Protein AF-A0A3D2L2G4-F1 (afdb_monomer)

Structure (mmCIF, N/CA/C/O backbone):
data_AF-A0A3D2L2G4-F1
#
_entry.id   AF-A0A3D2L2G4-F1
#
loop_
_atom_site.group_PDB
_atom_site.id
_atom_site.type_symbol
_atom_site.label_atom_id
_atom_site.label_alt_id
_atom_site.label_comp_id
_atom_site.label_asym_id
_atom_site.label_entity_id
_atom_site.label_seq_id
_atom_site.pdbx_PDB_ins_code
_atom_site.Cartn_x
_atom_site.Cartn_y
_atom_site.Cartn_z
_atom_site.occupancy
_atom_site.B_iso_or_equiv
_atom_site.auth_seq_id
_atom_site.auth_comp_id
_atom_site.auth_asym_id
_atom_site.auth_atom_id
_atom_site.pdbx_PDB_model_num
ATOM 1 N N . MET A 1 1 ? 8.590 -10.191 16.211 1.00 43.44 1 MET A N 1
ATOM 2 C CA . MET A 1 1 ? 7.469 -9.868 15.305 1.00 43.44 1 MET A CA 1
ATOM 3 C C . MET A 1 1 ? 7.040 -8.439 15.563 1.00 43.44 1 MET A C 1
ATOM 5 O O . MET A 1 1 ? 6.507 -8.157 16.625 1.00 43.44 1 MET A O 1
ATOM 9 N N . SER A 1 2 ? 7.385 -7.533 14.654 1.00 49.34 2 SER A N 1
ATOM 10 C CA . SER A 1 2 ? 7.092 -6.104 14.751 1.00 49.34 2 SER A CA 1
ATOM 11 C C . SER A 1 2 ? 5.591 -5.871 14.624 1.00 49.34 2 SER A C 1
ATOM 13 O O . SER A 1 2 ? 4.984 -6.214 13.611 1.00 49.34 2 SER A O 1
ATOM 15 N N . GLN A 1 3 ? 5.019 -5.316 15.688 1.00 57.91 3 GLN A N 1
ATOM 16 C CA . GLN A 1 3 ? 3.626 -4.909 15.777 1.00 57.91 3 GLN A CA 1
ATOM 17 C C . GLN A 1 3 ? 3.290 -4.031 14.576 1.00 57.91 3 GLN A C 1
ATOM 19 O O . GLN A 1 3 ? 4.034 -3.114 14.231 1.00 57.91 3 GLN A O 1
ATOM 24 N N . ASN A 1 4 ? 2.200 -4.358 13.898 1.00 64.00 4 ASN A N 1
ATOM 25 C CA . ASN A 1 4 ? 1.735 -3.627 12.736 1.00 64.00 4 ASN A CA 1
ATOM 26 C C . ASN A 1 4 ? 1.206 -2.265 13.229 1.00 64.00 4 ASN A C 1
ATOM 28 O O . ASN A 1 4 ? 0.026 -2.130 13.524 1.00 64.00 4 ASN A O 1
ATOM 32 N N . SER A 1 5 ? 2.092 -1.277 13.396 1.00 68.50 5 SER A N 1
ATOM 33 C CA . SER A 1 5 ? 1.773 0.043 13.972 1.00 68.50 5 SER A CA 1
ATOM 34 C C . SER A 1 5 ? 0.812 0.881 13.119 1.00 68.50 5 SER A C 1
ATOM 36 O O . SER A 1 5 ? 0.429 1.974 13.521 1.00 68.50 5 SER A O 1
ATOM 38 N N . ALA A 1 6 ? 0.453 0.399 11.928 1.00 77.44 6 ALA A N 1
ATOM 39 C CA . ALA A 1 6 ? -0.454 1.063 11.008 1.00 77.44 6 ALA A CA 1
ATOM 40 C C . ALA A 1 6 ? -1.886 0.550 11.213 1.00 77.44 6 ALA A C 1
ATOM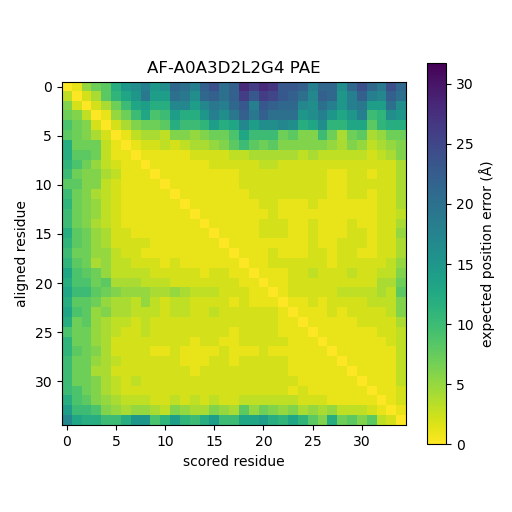 42 O O . ALA A 1 6 ? -2.113 -0.660 11.270 1.00 77.44 6 ALA A O 1
ATOM 43 N N . GLY A 1 7 ? -2.846 1.474 11.276 1.00 87.94 7 GLY A N 1
ATOM 44 C CA . GLY A 1 7 ? -4.268 1.139 11.328 1.00 87.94 7 GLY A CA 1
ATOM 45 C C . GLY A 1 7 ? -4.734 0.328 10.107 1.00 87.94 7 GLY A C 1
ATOM 46 O O . GLY A 1 7 ? -4.051 0.303 9.075 1.00 87.94 7 GLY A O 1
ATOM 47 N N . PRO A 1 8 ? -5.906 -0.329 10.195 1.00 91.75 8 PRO A N 1
ATOM 48 C CA . PRO A 1 8 ? -6.417 -1.222 9.151 1.00 91.75 8 PRO A CA 1
ATOM 49 C C . PRO A 1 8 ? -6.522 -0.553 7.771 1.00 91.75 8 PRO A C 1
ATOM 51 O O . PRO A 1 8 ? -6.267 -1.200 6.755 1.00 91.75 8 PRO A O 1
ATOM 54 N N . GLU A 1 9 ? -6.816 0.746 7.720 1.00 9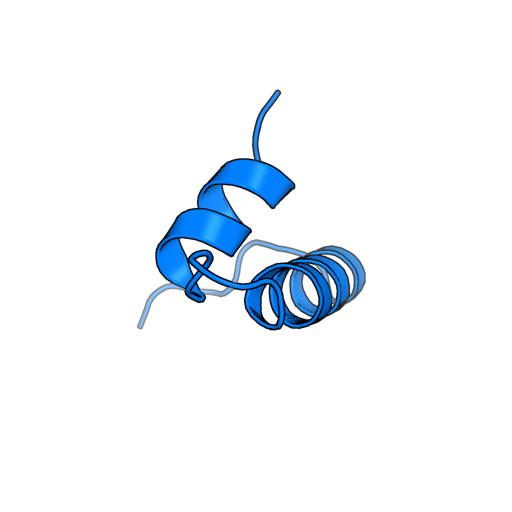2.88 9 GLU A N 1
ATOM 55 C CA . GLU A 1 9 ? -6.901 1.510 6.469 1.00 92.88 9 GLU A CA 1
ATOM 56 C C . GLU A 1 9 ? -5.536 1.682 5.792 1.00 92.88 9 GLU A C 1
ATOM 58 O O . GLU A 1 9 ? -5.427 1.505 4.578 1.00 92.88 9 GLU A O 1
ATOM 63 N N . ILE A 1 10 ? -4.469 1.935 6.559 1.00 93.19 10 ILE A N 1
ATOM 64 C CA . ILE A 1 10 ? -3.112 2.031 6.002 1.00 93.19 10 ILE A CA 1
ATOM 65 C C . ILE A 1 10 ? -2.664 0.672 5.462 1.00 93.19 10 ILE A C 1
ATOM 67 O O . ILE A 1 10 ? -2.023 0.599 4.418 1.00 93.19 10 ILE A O 1
ATOM 71 N N . LEU A 1 11 ? -3.036 -0.425 6.118 1.00 93.44 11 LEU A N 1
ATOM 72 C CA . LEU A 1 11 ? -2.726 -1.766 5.619 1.00 93.44 11 LEU A CA 1
ATOM 73 C C . LEU A 1 11 ? -3.438 -2.065 4.300 1.00 93.44 11 LEU A C 1
ATOM 75 O O . LEU A 1 11 ? -2.810 -2.595 3.384 1.00 93.44 11 LEU A O 1
ATOM 79 N N . ARG A 1 12 ? -4.709 -1.664 4.179 1.00 94.38 12 ARG A N 1
ATOM 80 C CA . ARG A 1 12 ? -5.475 -1.753 2.928 1.00 94.38 12 ARG A CA 1
ATOM 81 C C . ARG A 1 12 ? -4.821 -0.924 1.822 1.00 94.38 12 ARG A C 1
ATOM 83 O O . ARG A 1 12 ? -4.692 -1.395 0.696 1.00 94.38 12 ARG A O 1
ATOM 90 N N . LEU A 1 13 ? -4.367 0.286 2.143 1.00 94.75 13 LEU A N 1
ATOM 91 C CA . LEU A 1 13 ? -3.653 1.146 1.203 1.00 94.75 13 LEU A CA 1
ATOM 92 C C . LEU A 1 13 ? -2.337 0.505 0.739 1.00 94.75 13 LEU A C 1
ATOM 94 O O . LEU A 1 13 ? -2.072 0.455 -0.460 1.00 94.75 13 LEU A O 1
ATOM 98 N N . ILE A 1 14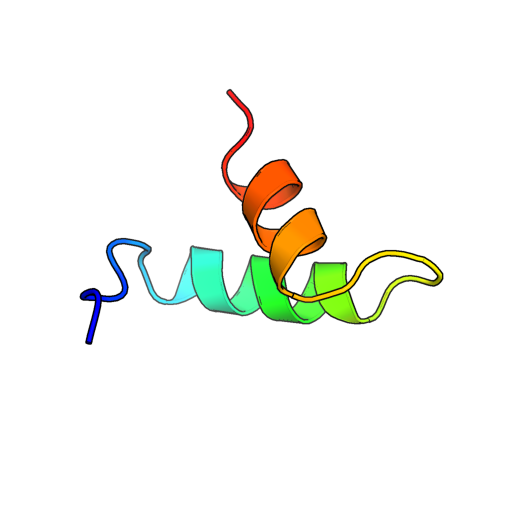 ? -1.540 -0.034 1.665 1.00 95.25 14 ILE A N 1
ATOM 99 C CA . ILE A 1 14 ? -0.294 -0.748 1.345 1.00 95.25 14 ILE A CA 1
ATOM 100 C C . ILE A 1 14 ? -0.581 -1.937 0.428 1.00 95.25 14 ILE A C 1
ATOM 102 O O . ILE A 1 14 ? 0.155 -2.149 -0.535 1.00 95.25 14 ILE A O 1
ATOM 106 N N . GLU A 1 15 ? -1.649 -2.690 0.694 1.00 95.56 15 GLU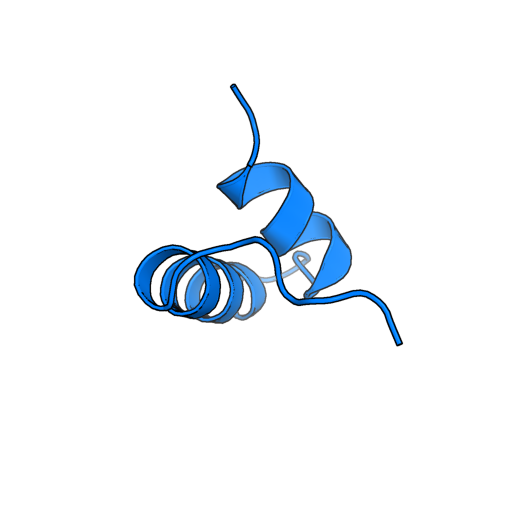 A N 1
ATOM 107 C CA . GLU A 1 15 ? -2.071 -3.807 -0.149 1.00 95.56 15 GLU A CA 1
ATOM 1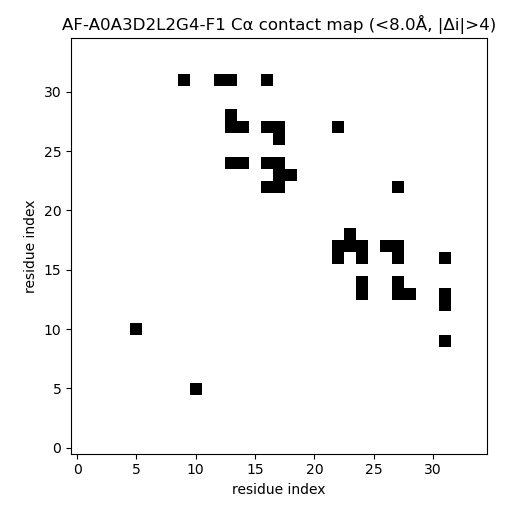08 C C . GLU A 1 15 ? -2.400 -3.335 -1.571 1.00 95.56 15 GLU A C 1
ATOM 110 O O . GLU A 1 15 ? -1.888 -3.899 -2.538 1.00 95.56 15 GLU A O 1
ATOM 115 N N . LEU A 1 16 ? -3.184 -2.264 -1.715 1.00 96.75 16 LEU A N 1
ATOM 116 C CA . LEU A 1 16 ? -3.535 -1.706 -3.022 1.00 96.75 16 LEU A CA 1
ATOM 117 C C . LEU A 1 16 ? -2.301 -1.205 -3.785 1.00 96.75 16 LEU A C 1
ATOM 119 O O . LEU A 1 16 ? -2.138 -1.540 -4.957 1.00 96.75 16 LEU A O 1
ATOM 123 N N . ILE A 1 17 ? -1.399 -0.474 -3.123 1.00 96.88 17 ILE A N 1
ATOM 124 C CA . ILE A 1 17 ? -0.154 0.022 -3.733 1.00 96.88 17 ILE A CA 1
ATOM 125 C C . ILE A 1 17 ? 0.761 -1.144 -4.129 1.00 96.88 17 ILE A C 1
ATOM 127 O O . ILE A 1 17 ? 1.413 -1.087 -5.168 1.00 96.88 17 ILE A O 1
ATOM 131 N N . SER A 1 18 ? 0.785 -2.227 -3.346 1.00 97.12 18 SER A N 1
ATOM 132 C CA . SER A 1 18 ? 1.619 -3.401 -3.636 1.00 97.12 18 SER A CA 1
ATOM 133 C C . SER A 1 18 ? 1.207 -4.185 -4.889 1.00 97.12 18 SER A C 1
ATOM 135 O O . SER A 1 18 ? 1.941 -5.060 -5.341 1.00 97.12 18 SER A O 1
ATOM 137 N N . ARG A 1 19 ? 0.030 -3.886 -5.455 1.00 96.19 19 ARG A N 1
ATOM 138 C CA . ARG A 1 19 ? -0.441 -4.465 -6.723 1.00 96.19 19 ARG A CA 1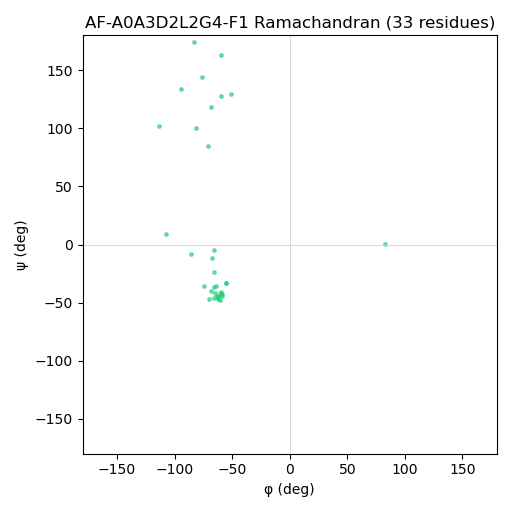
ATOM 139 C C . ARG A 1 19 ? 0.071 -3.700 -7.947 1.00 96.19 19 ARG A C 1
ATOM 1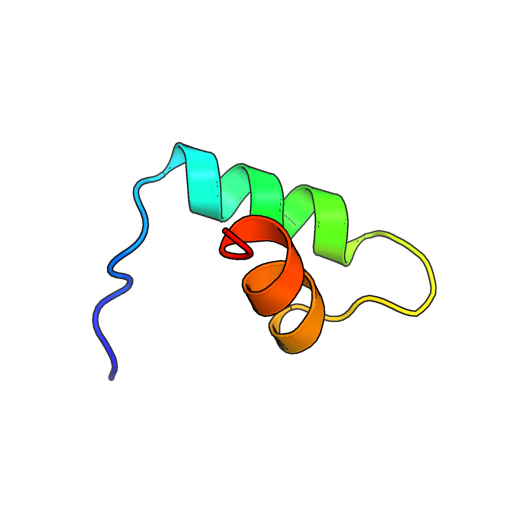41 O O . ARG A 1 19 ? -0.143 -4.151 -9.069 1.00 96.19 19 ARG A O 1
ATOM 148 N N . LEU A 1 20 ? 0.720 -2.551 -7.756 1.00 95.94 20 LEU A N 1
ATOM 149 C CA . LEU A 1 20 ? 1.284 -1.767 -8.850 1.00 95.94 20 LEU A CA 1
ATOM 150 C C . LEU A 1 20 ? 2.587 -2.402 -9.366 1.00 95.94 20 LEU A C 1
ATOM 152 O O . LEU A 1 20 ? 3.381 -2.923 -8.574 1.00 95.94 20 LEU A O 1
ATOM 156 N N . PRO A 1 21 ? 2.854 -2.342 -10.685 1.00 96.81 21 PRO A N 1
ATOM 157 C CA . PRO A 1 21 ? 4.087 -2.880 -11.248 1.00 96.81 21 PRO A CA 1
ATOM 158 C C . PRO A 1 21 ? 5.303 -2.173 -10.634 1.00 96.81 21 PRO A C 1
ATOM 160 O O . PRO A 1 21 ? 5.383 -0.948 -10.613 1.00 96.81 21 PRO A O 1
ATOM 163 N N . GLY A 1 22 ? 6.252 -2.954 -10.112 1.00 94.56 22 GLY A N 1
ATOM 164 C CA . GLY A 1 22 ? 7.473 -2.431 -9.487 1.00 94.56 22 GLY A CA 1
ATOM 165 C C . GLY A 1 22 ? 7.338 -1.996 -8.019 1.00 94.56 22 GLY A C 1
ATOM 166 O O . GLY A 1 22 ? 8.337 -1.591 -7.422 1.00 94.56 22 GLY A O 1
ATOM 167 N N . LEU A 1 23 ? 6.159 -2.118 -7.393 1.00 94.69 23 LEU A N 1
ATOM 168 C CA . LEU A 1 23 ? 5.962 -1.808 -5.972 1.00 94.69 23 LEU A CA 1
ATOM 169 C C . LEU A 1 23 ? 5.619 -3.066 -5.167 1.00 94.69 23 LEU A C 1
ATOM 171 O O . LEU A 1 23 ? 4.491 -3.527 -5.159 1.00 94.69 23 LEU A O 1
ATOM 175 N N . GLY A 1 24 ? 6.597 -3.613 -4.441 1.00 94.38 24 GLY A N 1
ATOM 176 C CA . GLY A 1 24 ? 6.364 -4.697 -3.483 1.00 94.38 24 GLY A CA 1
ATOM 177 C C . GLY A 1 24 ? 5.882 -4.189 -2.114 1.00 94.38 24 GLY A C 1
ATOM 178 O O . GLY A 1 24 ? 5.928 -2.989 -1.843 1.00 94.38 24 GLY A O 1
ATOM 179 N N . PRO A 1 25 ? 5.521 -5.081 -1.172 1.00 93.50 25 PRO A N 1
ATOM 180 C CA . PRO A 1 25 ? 4.989 -4.700 0.146 1.00 93.50 25 PRO A CA 1
ATOM 181 C C . PRO A 1 25 ? 5.900 -3.752 0.941 1.00 93.50 25 PRO A C 1
ATOM 183 O O . PRO A 1 25 ? 5.430 -2.885 1.676 1.00 93.50 25 PRO A O 1
ATOM 186 N N . ARG A 1 26 ? 7.226 -3.895 0.784 1.00 93.62 26 ARG A N 1
ATOM 187 C CA . ARG A 1 26 ? 8.217 -3.017 1.427 1.00 93.62 26 ARG A CA 1
ATOM 188 C C . ARG A 1 26 ? 8.220 -1.600 0.847 1.00 93.62 26 ARG A C 1
ATOM 190 O O . ARG A 1 26 ? 8.233 -0.650 1.625 1.00 93.62 26 ARG A O 1
ATOM 197 N N . SER A 1 27 ? 8.227 -1.444 -0.479 1.00 96.12 27 SER A N 1
ATOM 198 C CA . SER A 1 27 ? 8.209 -0.118 -1.114 1.00 96.12 27 SER A CA 1
ATOM 199 C C . SER A 1 27 ? 6.828 0.531 -1.019 1.00 96.12 27 SER A C 1
ATOM 201 O O . SER A 1 27 ? 6.752 1.720 -0.733 1.00 96.12 27 SER A O 1
ATOM 203 N N . ALA A 1 28 ? 5.750 -0.251 -1.114 1.00 96.19 28 ALA A N 1
A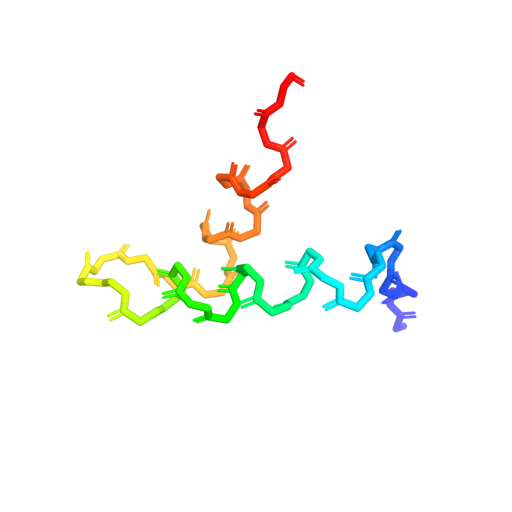TOM 204 C CA . ALA A 1 28 ? 4.382 0.201 -0.874 1.00 96.19 28 ALA A CA 1
ATOM 205 C C . ALA A 1 28 ? 4.193 0.773 0.540 1.00 96.19 28 ALA A C 1
ATOM 207 O O . ALA A 1 28 ? 3.634 1.855 0.693 1.00 96.19 28 ALA A O 1
ATOM 208 N N . ARG A 1 29 ? 4.735 0.106 1.573 1.00 94.19 29 ARG A N 1
ATOM 209 C CA . ARG A 1 29 ? 4.747 0.638 2.947 1.00 94.19 29 ARG A CA 1
ATOM 210 C C . ARG A 1 29 ? 5.484 1.968 3.048 1.00 94.19 29 ARG A C 1
ATOM 212 O O . ARG A 1 29 ? 5.020 2.854 3.752 1.00 94.19 29 ARG A O 1
ATOM 219 N N . ARG A 1 30 ? 6.616 2.111 2.353 1.00 93.75 30 ARG A N 1
ATOM 220 C CA . ARG A 1 30 ? 7.377 3.365 2.347 1.00 93.75 30 ARG A CA 1
ATOM 221 C C . ARG A 1 30 ? 6.563 4.501 1.730 1.00 93.75 30 ARG A C 1
ATOM 223 O O . ARG A 1 30 ? 6.537 5.566 2.318 1.00 93.75 30 ARG A O 1
ATOM 230 N N . VAL A 1 31 ? 5.878 4.256 0.610 1.00 94.88 31 VAL A N 1
ATOM 231 C CA . VAL A 1 31 ? 5.009 5.247 -0.055 1.00 94.88 31 VAL A CA 1
ATOM 232 C C . VAL A 1 31 ? 3.802 5.609 0.813 1.00 94.88 31 VAL A C 1
ATOM 234 O O . VAL A 1 31 ? 3.511 6.784 0.987 1.00 94.88 31 VAL A O 1
ATOM 237 N N . ALA A 1 32 ? 3.127 4.616 1.399 1.00 93.31 32 ALA A N 1
ATOM 238 C CA . ALA A 1 32 ? 1.937 4.832 2.228 1.00 93.31 32 ALA A CA 1
ATOM 239 C C . ALA A 1 32 ? 2.215 5.608 3.528 1.00 93.31 32 ALA A C 1
ATOM 241 O O . ALA A 1 32 ? 1.297 6.183 4.101 1.00 93.31 32 ALA A O 1
ATOM 242 N N . LEU A 1 33 ? 3.461 5.584 4.008 1.00 91.88 33 LEU A N 1
ATOM 243 C CA . LEU A 1 33 ? 3.899 6.264 5.229 1.00 91.88 33 LEU A CA 1
ATOM 244 C C . LEU A 1 33 ? 4.764 7.501 4.942 1.00 91.88 33 LEU A C 1
ATOM 246 O O . LEU A 1 33 ? 5.375 8.032 5.864 1.00 91.88 33 LEU A O 1
ATOM 250 N N . PHE A 1 34 ? 4.873 7.924 3.682 1.00 91.00 34 PHE A N 1
ATOM 251 C CA . PHE A 1 34 ? 5.706 9.059 3.305 1.00 91.00 34 PHE A CA 1
ATOM 252 C C . PHE A 1 34 ? 4.971 10.382 3.567 1.00 91.00 34 PHE A C 1
ATOM 254 O O . PHE A 1 34 ? 4.129 10.784 2.764 1.00 91.00 34 PHE A O 1
ATOM 261 N N . LEU A 1 35 ? 5.311 11.033 4.685 1.00 58.81 35 LEU A N 1
ATOM 262 C CA . LEU A 1 35 ? 5.154 12.465 4.972 1.00 58.81 35 L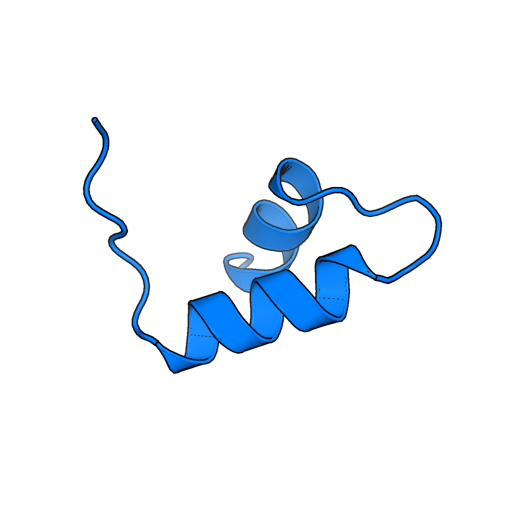EU A CA 1
ATOM 263 C C . LEU A 1 35 ? 6.385 12.940 5.752 1.00 58.81 35 LEU A C 1
ATOM 265 O O . LEU A 1 35 ? 6.763 12.234 6.715 1.00 58.81 35 LEU A O 1
#

pLDDT: mean 87.44, std 14.66, range [43.44, 97.12]

Foldseek 3Di:
DDDPPDPPVLVVQLVVQCPDPPRHSVNSNCVSPPD

Nearest PDB structures (foldseek):
  4o6p-assembly1_C  TM=9.719E-01  e=9.926E-02  Caldanaerobacter subterraneus subsp. tengcongensis MB4
  5z2v-assembly1_A  TM=9.690E-01  e=1.069E-01  Pseudomonas aeruginosa PAO1
  5zvq-assembly1_A-2  TM=9.435E-01  e=9.221E-02  Thermus thermophilus HB8
  3vdu-assembly1_A-2  TM=9.599E-01  e=1.238E-01  Caldanaerobacter subterraneus subsp. tengcongensis MB4
  8k3f-assembly1_B  TM=9.178E-01  e=3.226E-01  Campylobacter jejuni

Radius of gyration: 9.43 Å; Cα contacts (8 Å, |Δi|>4): 20; chains: 1; bounding box: 15×22×27 Å

Sequence (35 aa):
MSQNSAGPEILRLIELISRLPGLGPRSARRVALFL

Solvent-accessible surface area (backbone atoms only — not comparable to full-atom values): 2187 Å² total; per-residue (Å²): 132,84,74,77,87,61,55,73,66,55,52,52,48,20,53,59,44,31,71,42,91,95,24,48,66,70,55,15,43,51,61,74,64,67,124

Secondary structure (DSSP, 8-state):
-----S-HHHHHHHHHHTTSTT--HHHHHHHHT--

Mean predicted aligned error: 4.77 Å